Protein AF-A0A6V7VHR0-F1 (afdb_monomer_lite)

InterPro domains:
  IPR010761 Clc protein-like [PF07062] (10-61)

Secondary structure (DSSP, 8-state):
----HHHHHHHHHHHHHHHHHHHHHHHHHH-S-SEEEEEGGGTEEEEE-SS-EEEEE---THHHHT--

pLDDT: mean 85.09, std 14.61, range [45.22, 98.69]

Foldseek 3Di:
DDDDVVVVVVVVVVVVVVVVVVVVVVCQQPDLQPDWDQDPVQCWIWRHHPVDIDIGHDDPPVVVVVPD

Organism: Meloidogyne enterolobii (NCBI:txid390850)

Structure (mmCIF, N/CA/C/O backbone):
data_AF-A0A6V7VHR0-F1
#
_entry.id   AF-A0A6V7VHR0-F1
#
loop_
_atom_site.group_PDB
_atom_site.id
_atom_site.type_symbol
_atom_site.label_atom_id
_atom_site.label_alt_id
_atom_site.label_comp_id
_atom_site.label_asym_id
_atom_site.label_entity_id
_atom_site.label_seq_id
_atom_site.pdbx_PDB_ins_code
_atom_site.Cartn_x
_atom_site.Cartn_y
_atom_site.Cartn_z
_atom_site.occupancy
_atom_site.B_iso_or_equiv
_atom_site.auth_seq_id
_atom_site.auth_comp_id
_atom_site.auth_asym_id
_atom_site.auth_atom_id
_atom_site.pdbx_PDB_model_num
ATOM 1 N N . MET A 1 1 ? 28.477 0.266 -26.043 1.00 46.66 1 MET A N 1
ATOM 2 C CA . MET A 1 1 ? 28.743 0.360 -24.589 1.00 46.66 1 MET A CA 1
ATOM 3 C C . MET A 1 1 ? 28.201 -0.904 -23.931 1.00 46.66 1 MET A C 1
ATOM 5 O O . MET A 1 1 ? 26.998 -1.004 -23.757 1.00 46.66 1 MET A O 1
ATOM 9 N N . SER A 1 2 ? 29.047 -1.903 -23.661 1.00 55.28 2 SER A N 1
ATOM 10 C CA . SER A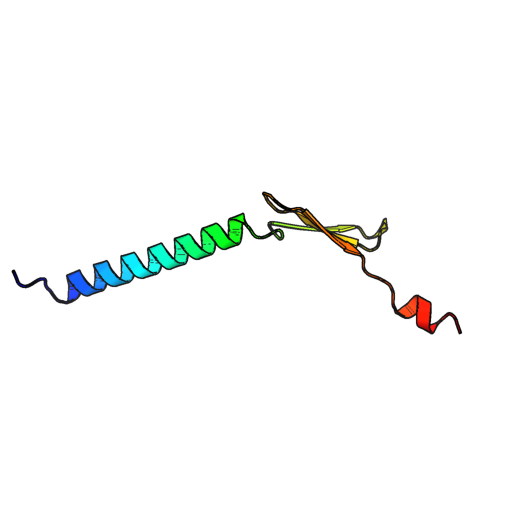 1 2 ? 28.624 -3.138 -22.981 1.00 55.28 2 SER A CA 1
ATOM 11 C C . SER A 1 2 ? 28.706 -2.910 -21.472 1.00 55.28 2 SER A C 1
ATOM 13 O O . SER A 1 2 ? 29.804 -2.875 -20.918 1.00 55.28 2 SER A O 1
ATOM 15 N N . SER A 1 3 ? 27.575 -2.691 -20.802 1.00 65.88 3 SER A N 1
ATOM 16 C CA . SER A 1 3 ? 27.528 -2.729 -19.338 1.00 65.88 3 SER A CA 1
ATOM 17 C C . SER A 1 3 ? 27.871 -4.148 -18.876 1.00 65.88 3 SER A C 1
ATOM 19 O O . SER A 1 3 ? 27.403 -5.125 -19.457 1.00 65.88 3 SER A O 1
ATOM 21 N N . SER A 1 4 ? 28.733 -4.296 -17.864 1.00 81.44 4 SER A N 1
ATOM 22 C CA . SER A 1 4 ? 29.000 -5.625 -17.312 1.00 81.44 4 SER A CA 1
ATOM 23 C C . SER A 1 4 ? 27.714 -6.164 -16.664 1.00 81.44 4 SER A C 1
ATOM 25 O O . SER A 1 4 ? 27.044 -5.416 -15.943 1.00 81.44 4 SER A O 1
ATOM 27 N N . PRO A 1 5 ? 27.349 -7.438 -16.894 1.00 85.06 5 PRO A N 1
ATOM 28 C CA . PRO A 1 5 ? 26.068 -8.000 -16.446 1.00 85.06 5 PRO A CA 1
ATOM 29 C C . PRO A 1 5 ? 25.881 -7.894 -14.924 1.00 85.06 5 PRO A C 1
ATOM 31 O O . PRO A 1 5 ? 24.776 -7.657 -14.443 1.00 85.06 5 PRO A O 1
ATOM 34 N N . LEU A 1 6 ? 26.983 -7.945 -14.167 1.00 91.56 6 LEU A N 1
ATOM 35 C CA . LEU A 1 6 ? 27.020 -7.692 -12.724 1.00 91.56 6 LEU A CA 1
ATOM 36 C C . LEU A 1 6 ? 26.532 -6.289 -12.338 1.00 91.56 6 LEU A C 1
ATOM 38 O O . LEU A 1 6 ? 25.724 -6.152 -11.425 1.00 91.56 6 LEU A O 1
ATOM 42 N N . ARG A 1 7 ? 26.987 -5.238 -13.034 1.00 92.62 7 ARG A N 1
ATOM 43 C CA . ARG A 1 7 ? 26.575 -3.856 -12.732 1.00 92.62 7 ARG A CA 1
ATOM 44 C C . ARG A 1 7 ? 25.087 -3.658 -12.991 1.00 92.62 7 ARG A C 1
ATOM 46 O O . ARG A 1 7 ? 24.407 -3.053 -12.171 1.00 92.62 7 ARG A O 1
ATOM 53 N N . ALA A 1 8 ? 24.584 -4.198 -14.101 1.00 92.25 8 ALA A N 1
ATOM 54 C CA . ALA A 1 8 ? 23.160 -4.145 -14.415 1.00 92.25 8 ALA A CA 1
ATOM 55 C C . ALA A 1 8 ? 22.327 -4.870 -13.345 1.00 92.25 8 ALA A C 1
ATOM 57 O O . ALA A 1 8 ? 21.350 -4.312 -12.854 1.00 92.25 8 ALA A O 1
ATOM 58 N N . SER A 1 9 ? 22.759 -6.061 -12.917 1.00 95.00 9 SER A N 1
ATOM 59 C CA . SER A 1 9 ? 22.077 -6.824 -11.867 1.00 95.00 9 SER A CA 1
ATOM 60 C C . SER A 1 9 ? 22.008 -6.074 -10.534 1.00 95.00 9 SER A C 1
ATOM 62 O O . SER A 1 9 ? 20.965 -6.103 -9.887 1.00 95.00 9 SER A O 1
ATOM 64 N N . ILE A 1 10 ? 23.092 -5.406 -10.126 1.00 96.69 10 ILE A N 1
ATOM 65 C CA . ILE A 1 10 ? 23.138 -4.630 -8.875 1.00 96.69 10 ILE A CA 1
ATOM 66 C C . ILE A 1 10 ? 22.201 -3.419 -8.947 1.00 96.69 10 ILE A C 1
ATOM 68 O O . ILE A 1 10 ? 21.494 -3.123 -7.989 1.00 96.69 10 ILE A O 1
ATOM 72 N N . ILE A 1 11 ? 22.175 -2.715 -10.080 1.00 96.81 11 ILE A N 1
ATOM 73 C CA . ILE A 1 11 ? 21.298 -1.549 -10.251 1.00 96.81 11 ILE A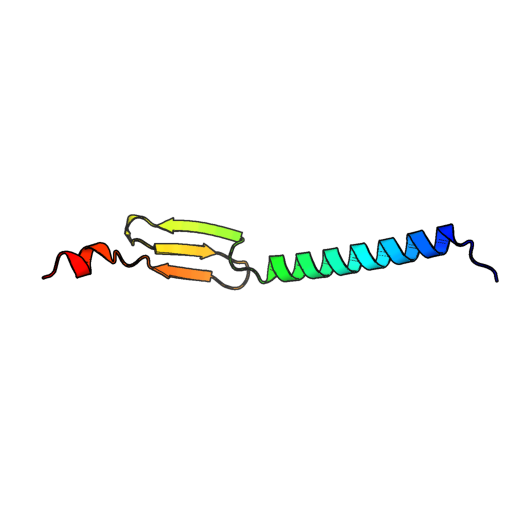 CA 1
ATOM 74 C C . ILE A 1 11 ? 19.830 -1.980 -10.217 1.00 96.81 11 ILE A C 1
ATOM 76 O O . ILE A 1 11 ? 19.022 -1.360 -9.531 1.00 96.81 11 ILE A O 1
ATOM 80 N N . VAL A 1 12 ? 19.485 -3.062 -10.918 1.00 97.31 12 VAL A N 1
ATOM 81 C CA . VAL A 1 12 ? 18.113 -3.584 -10.937 1.00 97.31 12 VAL A CA 1
ATOM 82 C C . VAL A 1 12 ? 17.677 -4.029 -9.542 1.00 97.31 12 VAL A C 1
ATOM 84 O O . VAL A 1 12 ? 16.582 -3.668 -9.115 1.00 97.31 12 VAL A O 1
ATOM 87 N N . SER A 1 13 ? 18.522 -4.756 -8.803 1.00 97.44 13 SER A N 1
ATOM 88 C CA . SER A 1 13 ? 18.173 -5.178 -7.442 1.00 97.44 13 SER A CA 1
ATOM 89 C C . SER A 1 13 ? 18.001 -3.986 -6.502 1.00 97.44 13 SER A C 1
ATOM 91 O O . SER A 1 13 ? 17.031 -3.956 -5.747 1.00 97.44 13 SER A O 1
ATOM 93 N N . ALA A 1 14 ? 18.868 -2.974 -6.593 1.00 98.06 14 ALA A N 1
ATOM 94 C CA . ALA A 1 14 ? 18.731 -1.744 -5.820 1.00 98.06 14 ALA A CA 1
ATOM 95 C C . ALA A 1 14 ? 17.388 -1.051 -6.097 1.00 98.06 14 ALA A C 1
ATOM 97 O O . ALA A 1 14 ? 16.664 -0.743 -5.156 1.00 98.06 14 ALA A O 1
ATOM 98 N N . ILE A 1 15 ? 17.010 -0.886 -7.370 1.00 98.38 15 ILE A N 1
ATOM 99 C CA . ILE A 1 15 ? 15.726 -0.278 -7.755 1.00 98.38 15 ILE A CA 1
ATOM 100 C C . ILE A 1 15 ? 14.547 -1.064 -7.171 1.00 98.38 15 ILE A C 1
ATOM 102 O O . ILE A 1 15 ? 13.635 -0.466 -6.601 1.00 98.38 15 ILE A O 1
ATOM 106 N N . VAL A 1 16 ? 14.571 -2.395 -7.280 1.00 98.56 16 VAL A N 1
ATOM 107 C CA . VAL A 1 16 ? 13.503 -3.258 -6.755 1.00 98.56 16 VAL A CA 1
ATOM 108 C C . VAL A 1 16 ? 13.389 -3.124 -5.238 1.00 98.56 16 VAL A C 1
ATOM 110 O O . VAL A 1 16 ? 12.293 -2.891 -4.729 1.00 98.56 16 VAL A O 1
ATOM 113 N N . PHE A 1 17 ? 14.503 -3.209 -4.508 1.00 98.44 17 PHE A N 1
ATOM 114 C CA . PHE A 1 17 ? 14.486 -3.059 -3.053 1.00 98.44 17 PHE A CA 1
ATOM 115 C C . PHE A 1 17 ? 14.042 -1.662 -2.617 1.00 98.44 17 PHE A C 1
ATOM 117 O O . PHE A 1 17 ? 13.272 -1.546 -1.665 1.00 98.44 17 PHE A O 1
ATOM 124 N N . THR A 1 18 ? 14.457 -0.608 -3.323 1.00 98.50 18 THR A N 1
ATOM 125 C CA . THR A 1 18 ? 13.992 0.757 -3.050 1.00 98.50 18 THR A CA 1
ATOM 126 C C . THR A 1 18 ? 12.491 0.897 -3.290 1.00 98.50 18 THR A C 1
ATOM 128 O O . THR A 1 18 ? 11.802 1.466 -2.447 1.00 98.50 18 THR A O 1
ATOM 131 N N . ALA A 1 19 ? 11.960 0.351 -4.386 1.00 98.50 19 ALA A N 1
ATOM 132 C CA . ALA A 1 19 ? 10.527 0.395 -4.673 1.00 98.50 19 ALA A CA 1
ATOM 133 C C . ALA A 1 19 ? 9.707 -0.357 -3.610 1.00 98.50 19 ALA A C 1
ATOM 135 O O . ALA A 1 19 ? 8.696 0.155 -3.129 1.00 98.50 19 ALA A O 1
ATOM 136 N N . ILE A 1 20 ? 10.178 -1.535 -3.186 1.00 98.69 20 ILE A N 1
ATOM 137 C CA . ILE A 1 20 ? 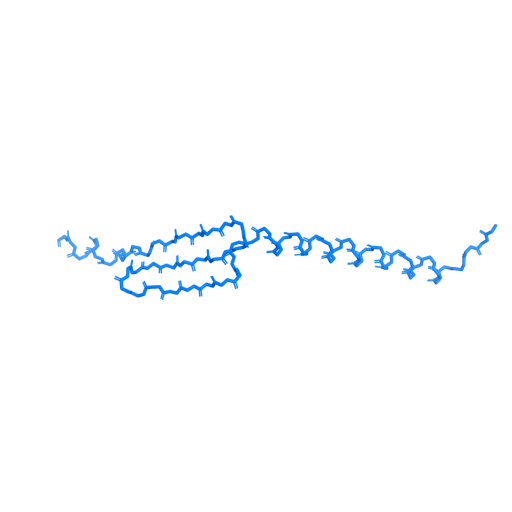9.561 -2.315 -2.104 1.00 98.69 20 ILE A CA 1
ATOM 138 C C . ILE A 1 20 ? 9.594 -1.531 -0.790 1.00 98.69 20 ILE A C 1
ATOM 140 O O . ILE A 1 20 ? 8.559 -1.387 -0.140 1.00 98.69 20 ILE A O 1
ATOM 144 N N . GLY A 1 21 ? 10.752 -0.980 -0.417 1.00 98.56 21 GLY A N 1
ATOM 145 C CA . GLY A 1 21 ? 10.899 -0.181 0.800 1.00 98.56 21 GLY A CA 1
ATOM 146 C C . GLY A 1 21 ? 9.998 1.052 0.800 1.00 98.56 21 GLY A C 1
ATOM 147 O O . GLY A 1 21 ? 9.366 1.355 1.812 1.00 98.56 21 GLY A O 1
ATOM 148 N N . MET A 1 22 ? 9.866 1.722 -0.346 1.00 98.50 22 MET A N 1
ATOM 149 C CA . MET A 1 22 ? 8.950 2.848 -0.515 1.00 98.50 22 MET A CA 1
ATOM 150 C C . MET A 1 22 ? 7.492 2.413 -0.312 1.00 98.50 22 MET A C 1
ATOM 152 O O . MET A 1 22 ? 6.768 3.056 0.444 1.00 98.50 22 MET A O 1
ATOM 156 N N . GLY A 1 23 ? 7.079 1.290 -0.907 1.00 98.25 23 GLY A N 1
ATOM 157 C CA . GLY A 1 23 ? 5.735 0.735 -0.725 1.00 98.25 23 GLY A CA 1
ATOM 158 C C . GLY A 1 23 ? 5.432 0.359 0.727 1.00 98.25 23 GLY A C 1
ATOM 159 O O . GLY A 1 23 ? 4.396 0.752 1.258 1.00 98.25 23 GLY A O 1
ATOM 160 N N . LEU A 1 24 ? 6.360 -0.331 1.397 1.00 97.69 24 LEU A N 1
ATOM 161 C CA . LEU A 1 24 ? 6.253 -0.670 2.822 1.00 97.69 24 LEU A CA 1
ATOM 162 C C . LEU A 1 24 ? 6.179 0.576 3.708 1.00 97.69 24 LEU A C 1
ATOM 164 O O . LEU A 1 24 ? 5.401 0.601 4.656 1.00 97.69 24 LEU A O 1
ATOM 168 N N . SER A 1 25 ? 6.940 1.621 3.380 1.00 97.12 25 SER A N 1
ATOM 169 C CA . SER A 1 25 ? 6.922 2.884 4.126 1.00 97.12 25 SER A CA 1
ATOM 170 C C . SER A 1 25 ? 5.569 3.583 4.003 1.00 97.12 25 SER A C 1
ATOM 172 O O . SER A 1 25 ? 5.007 4.014 5.007 1.00 97.12 25 SER A O 1
ATOM 174 N N . ILE A 1 26 ? 5.009 3.648 2.791 1.00 96.56 26 ILE A N 1
ATOM 175 C CA . ILE A 1 26 ? 3.674 4.215 2.556 1.00 96.56 26 ILE A CA 1
ATOM 176 C C . ILE A 1 26 ? 2.605 3.385 3.277 1.00 96.56 26 ILE A C 1
ATOM 178 O O . ILE A 1 26 ? 1.755 3.951 3.960 1.00 96.56 26 ILE A O 1
ATOM 182 N N . ALA A 1 27 ? 2.663 2.054 3.178 1.00 95.44 27 ALA A N 1
ATOM 183 C CA . ALA A 1 27 ? 1.730 1.168 3.873 1.00 95.44 27 ALA A CA 1
ATOM 184 C C . ALA A 1 27 ? 1.812 1.336 5.399 1.00 95.44 27 ALA A C 1
ATOM 186 O O . ALA A 1 27 ? 0.781 1.386 6.062 1.00 95.44 27 ALA A O 1
ATOM 187 N N . GLY A 1 28 ? 3.020 1.489 5.947 1.00 94.00 28 GLY A N 1
ATOM 188 C CA . GLY A 1 28 ? 3.233 1.808 7.356 1.00 94.00 28 GLY A CA 1
ATOM 189 C C . GLY A 1 28 ? 2.606 3.147 7.741 1.00 94.00 28 GLY A C 1
ATOM 190 O O . GLY A 1 28 ? 1.834 3.195 8.689 1.00 94.00 28 GLY A O 1
ATOM 191 N N . LEU A 1 29 ? 2.856 4.212 6.970 1.00 94.19 29 LEU A N 1
ATOM 192 C CA . LEU A 1 29 ? 2.278 5.547 7.195 1.00 94.19 29 LEU A CA 1
ATOM 193 C C . LEU A 1 29 ? 0.750 5.562 7.189 1.00 94.19 29 LEU A C 1
ATOM 195 O O . LEU A 1 29 ? 0.153 6.281 7.987 1.00 94.19 29 LEU A O 1
ATOM 199 N N . LEU A 1 30 ? 0.128 4.789 6.302 1.00 92.62 30 LEU A N 1
ATOM 200 C CA . LEU A 1 30 ? -1.328 4.724 6.180 1.00 92.62 30 LEU A CA 1
ATOM 201 C C . LEU A 1 30 ? -1.974 3.715 7.140 1.00 92.62 30 LEU A C 1
ATOM 203 O O . LEU A 1 30 ? -3.191 3.746 7.315 1.00 92.62 30 LEU A O 1
ATOM 207 N N . SER A 1 31 ? -1.192 2.822 7.749 1.00 91.69 31 SER A N 1
ATOM 208 C CA . SER A 1 31 ? -1.710 1.835 8.693 1.00 91.69 31 SER A CA 1
ATOM 209 C C . SER A 1 31 ? -2.160 2.510 9.997 1.00 91.69 31 SER A C 1
ATOM 211 O O . SER A 1 31 ? -1.398 3.299 10.557 1.00 91.69 31 SER A O 1
ATOM 213 N N . PRO A 1 32 ? -3.353 2.186 10.529 1.00 85.69 32 PRO A N 1
ATOM 214 C CA . PRO A 1 32 ? -3.805 2.666 11.832 1.00 85.69 32 PRO A CA 1
ATOM 215 C C . PRO A 1 32 ? -3.185 1.899 13.013 1.00 85.69 32 PRO A C 1
ATOM 217 O O . PRO A 1 32 ? -3.480 2.201 14.159 1.00 85.69 32 PRO A O 1
ATOM 220 N N . SER A 1 33 ? -2.333 0.897 12.774 1.00 87.38 33 SER A 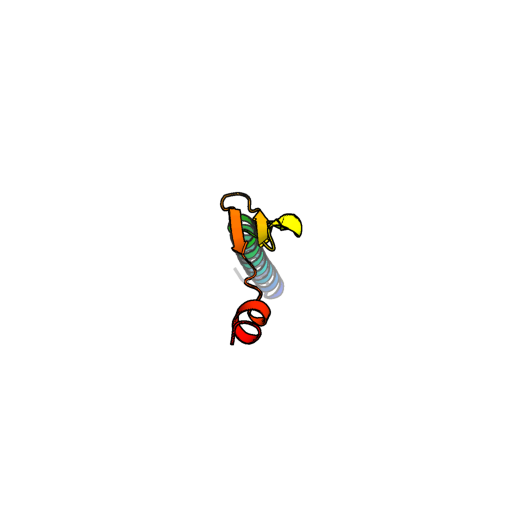N 1
ATOM 221 C CA . SER A 1 33 ? -1.842 -0.014 13.821 1.00 87.38 33 SER A CA 1
ATOM 222 C C . SER A 1 33 ? -0.474 0.391 14.398 1.00 87.38 33 SER A C 1
ATOM 224 O O . SER A 1 33 ? 0.344 -0.477 14.704 1.00 87.38 33 SER A O 1
ATOM 226 N N . TRP A 1 34 ? -0.183 1.692 14.525 1.00 90.25 34 TRP A N 1
ATOM 227 C CA . TRP A 1 34 ? 1.100 2.154 15.090 1.00 90.25 34 TRP A CA 1
ATOM 228 C C . TRP A 1 34 ? 1.171 1.866 16.584 1.00 90.25 34 TRP A C 1
ATOM 230 O O . TRP A 1 34 ? 2.209 1.451 17.098 1.00 90.25 34 TRP A O 1
ATOM 240 N N . GLN A 1 35 ? 0.046 2.052 17.270 1.00 91.19 35 GLN A N 1
ATOM 241 C CA . GLN A 1 35 ? -0.109 1.687 18.665 1.00 91.19 35 GLN A CA 1
ATOM 242 C C . GLN A 1 35 ? -1.476 1.046 18.868 1.00 91.19 35 GLN A C 1
ATOM 244 O O . GLN A 1 35 ? -2.507 1.676 18.663 1.00 91.19 35 GLN A O 1
ATOM 249 N N . VAL A 1 36 ? -1.480 -0.204 19.318 1.00 89.56 36 VAL A N 1
ATOM 250 C CA . VAL A 1 36 ? -2.710 -0.927 19.643 1.00 89.56 36 VAL A CA 1
ATOM 251 C C . VAL A 1 36 ? -2.870 -0.955 21.158 1.00 89.56 36 VAL A C 1
ATOM 253 O O . VAL A 1 36 ? -2.037 -1.517 21.870 1.00 89.56 36 VAL A O 1
ATOM 256 N N . VAL A 1 37 ? -3.934 -0.329 21.656 1.00 89.19 37 VAL A N 1
ATOM 257 C CA . VAL A 1 37 ? -4.265 -0.231 23.082 1.00 89.19 37 VAL A CA 1
ATOM 258 C C . VAL A 1 37 ? -5.570 -0.966 23.347 1.00 89.19 37 VAL A C 1
ATOM 260 O O . VAL A 1 37 ? -6.568 -0.754 22.664 1.00 89.19 37 VAL A O 1
ATOM 263 N N . ASN A 1 38 ? -5.583 -1.818 24.370 1.00 88.38 38 ASN A N 1
ATOM 264 C CA . ASN A 1 38 ? -6.805 -2.465 24.832 1.00 88.38 38 ASN A CA 1
ATOM 265 C C . ASN A 1 38 ? -7.370 -1.713 26.042 1.00 88.38 38 ASN A C 1
ATOM 267 O O . ASN A 1 38 ? -6.761 -1.716 27.114 1.00 88.38 38 ASN A O 1
ATOM 271 N N . LEU A 1 39 ? -8.535 -1.088 25.879 1.00 85.25 39 LEU A N 1
ATOM 272 C CA . LEU A 1 39 ? -9.263 -0.459 26.974 1.00 85.25 39 LEU A CA 1
ATOM 273 C C . LEU A 1 39 ? -10.238 -1.472 27.574 1.00 85.25 39 LEU A C 1
ATOM 275 O O . LEU A 1 39 ? -11.358 -1.640 27.088 1.00 85.25 39 LEU A O 1
ATOM 279 N N . GLN A 1 40 ? -9.810 -2.126 28.657 1.00 84.06 40 GLN A N 1
ATOM 280 C CA . GLN A 1 40 ? -10.615 -3.146 29.337 1.00 84.06 40 GLN A CA 1
ATOM 281 C C . GLN A 1 40 ? -11.916 -2.584 29.920 1.00 84.06 40 GLN A C 1
ATOM 283 O O . GLN A 1 40 ? -12.938 -3.258 29.874 1.00 84.06 40 GLN A O 1
ATOM 288 N N . GLU A 1 41 ? -11.904 -1.338 30.399 1.00 82.81 41 GLU A N 1
ATOM 289 C CA . GLU A 1 41 ? -13.086 -0.679 30.972 1.00 82.81 41 GLU A CA 1
ATOM 290 C C . GLU A 1 41 ? -14.219 -0.481 29.950 1.00 82.81 41 GLU A C 1
ATOM 292 O O . GLU A 1 41 ? -15.393 -0.524 30.304 1.00 82.81 41 GLU A O 1
ATOM 297 N N . TYR A 1 42 ? -13.874 -0.351 28.665 1.00 78.62 42 TYR A N 1
ATOM 298 C CA . TYR A 1 42 ? -14.827 -0.152 27.567 1.00 78.62 42 TYR A CA 1
ATOM 299 C C . TYR A 1 42 ? -14.977 -1.381 26.660 1.00 78.62 42 TYR A C 1
ATOM 301 O O . TYR A 1 42 ? -15.653 -1.303 25.629 1.00 78.62 42 TYR A O 1
ATOM 309 N N . ASN A 1 43 ? -14.338 -2.501 27.028 1.00 83.38 43 ASN A N 1
ATOM 310 C CA . ASN A 1 43 ? -14.205 -3.715 26.218 1.00 83.38 43 ASN A CA 1
ATOM 311 C C . ASN A 1 43 ? -13.927 -3.385 24.738 1.00 83.38 43 ASN A C 1
ATOM 313 O O . ASN A 1 43 ? -14.648 -3.802 23.828 1.00 83.38 43 ASN A O 1
ATOM 317 N N . SER A 1 44 ? -12.934 -2.533 24.484 1.00 85.81 44 SER A N 1
ATOM 318 C CA . SER A 1 44 ? -12.651 -2.026 23.140 1.00 85.81 44 SER A CA 1
ATOM 319 C C . SER A 1 44 ? -11.161 -1.945 22.870 1.00 85.81 44 SER A C 1
ATOM 321 O O . SER A 1 44 ? -10.390 -1.502 23.720 1.00 85.81 44 SER A O 1
ATOM 323 N N . VAL A 1 45 ? -10.774 -2.303 21.653 1.00 88.19 45 VAL A N 1
ATOM 324 C CA . VAL A 1 45 ? -9.415 -2.135 21.145 1.00 88.19 45 VAL A CA 1
ATOM 325 C C . VAL A 1 45 ? -9.359 -0.846 20.341 1.00 88.19 45 VAL A C 1
ATOM 327 O O . VAL A 1 45 ? -10.194 -0.627 19.464 1.00 88.19 45 VAL A O 1
ATOM 330 N N . HIS A 1 46 ? -8.383 -0.002 20.645 1.00 91.06 46 HIS A N 1
ATOM 331 C CA . HIS A 1 46 ? -8.097 1.224 19.921 1.00 91.06 46 HIS A CA 1
ATOM 332 C C . HIS A 1 46 ? -6.768 1.059 19.186 1.00 91.06 46 HIS A C 1
ATOM 334 O O . HIS A 1 46 ? -5.746 0.773 19.807 1.00 91.06 46 HIS A O 1
ATOM 340 N N . GLU A 1 47 ? -6.783 1.218 17.871 1.00 90.94 47 GLU A N 1
ATOM 341 C CA . GLU A 1 47 ? -5.588 1.255 17.037 1.00 90.94 47 GLU A CA 1
ATOM 342 C C . GLU A 1 47 ? -5.338 2.703 16.632 1.00 90.94 47 GLU A C 1
ATOM 344 O O . GLU A 1 47 ? -6.138 3.295 15.909 1.00 90.94 47 GLU A O 1
ATOM 349 N N . HIS A 1 48 ? -4.264 3.278 17.160 1.00 91.75 48 HIS A N 1
ATOM 350 C CA . HIS A 1 48 ? -3.833 4.627 16.838 1.00 91.75 48 HIS A CA 1
ATOM 351 C C . HIS A 1 48 ? -2.859 4.608 15.673 1.00 91.75 48 HIS A C 1
ATOM 353 O O . HIS A 1 48 ? -1.817 3.945 15.737 1.00 91.75 48 HIS A O 1
ATOM 359 N N . GLY A 1 49 ? -3.186 5.365 14.632 1.00 91.00 49 GLY A N 1
ATOM 360 C CA . GLY A 1 49 ? -2.330 5.620 13.484 1.00 91.00 49 GLY A CA 1
ATOM 361 C C . GLY A 1 49 ? -1.873 7.066 13.419 1.00 91.00 49 GLY A C 1
ATOM 362 O O . GLY A 1 49 ? -2.263 7.911 14.216 1.00 91.00 49 GLY A O 1
ATOM 363 N N . LEU A 1 50 ? -1.060 7.372 12.409 1.00 89.56 50 LEU A N 1
ATOM 364 C CA . LEU A 1 50 ? -0.627 8.748 12.168 1.00 89.56 50 LEU A CA 1
ATOM 365 C C . LEU A 1 50 ? -1.776 9.645 11.670 1.00 89.56 50 LEU A C 1
ATOM 367 O O . LEU A 1 50 ? -1.851 10.816 12.029 1.00 89.56 50 LEU A O 1
ATOM 371 N N . TRP A 1 51 ? -2.647 9.095 10.821 1.00 90.12 51 TRP A N 1
ATOM 372 C CA . TRP A 1 51 ? -3.743 9.828 10.168 1.00 90.12 51 TRP A CA 1
ATOM 373 C C . TRP A 1 51 ? -5.129 9.357 10.598 1.00 90.12 51 TRP A C 1
ATOM 375 O O . TRP A 1 51 ? -6.100 10.099 10.466 1.00 90.12 51 TRP A O 1
ATOM 385 N N . LEU A 1 52 ? -5.232 8.101 11.029 1.00 87.31 52 LEU A N 1
ATOM 386 C CA . LEU A 1 52 ? -6.487 7.422 11.305 1.00 87.31 52 LEU A CA 1
ATOM 387 C C . LEU A 1 52 ? -6.377 6.699 12.637 1.00 87.31 52 LEU A C 1
ATOM 389 O O . LEU A 1 52 ? -5.443 5.932 12.848 1.00 87.31 52 LEU A O 1
ATOM 393 N N . ASP A 1 53 ? -7.389 6.899 13.467 1.00 91.00 53 ASP A N 1
ATOM 394 C CA . ASP A 1 53 ? -7.620 6.153 14.691 1.00 91.00 53 ASP A CA 1
ATOM 395 C C . ASP A 1 53 ? -8.794 5.194 14.457 1.00 91.00 53 ASP A C 1
ATOM 397 O O . ASP A 1 53 ? -9.866 5.596 13.992 1.00 91.00 53 ASP A O 1
ATOM 401 N N . CYS A 1 54 ? -8.601 3.909 14.734 1.00 89.19 54 CYS A N 1
ATOM 402 C CA . CYS A 1 54 ? -9.604 2.866 14.541 1.00 89.19 54 CYS A CA 1
ATOM 403 C C . CYS A 1 54 ? -10.033 2.284 15.887 1.00 89.19 54 CYS A C 1
ATOM 405 O O . CYS A 1 54 ? -9.214 1.774 16.645 1.00 89.19 54 CYS A O 1
ATOM 407 N N . ILE A 1 55 ? -11.338 2.292 16.167 1.00 90.25 55 ILE A N 1
ATOM 408 C CA . ILE A 1 55 ? -11.899 1.751 17.412 1.00 90.25 55 ILE A CA 1
ATOM 409 C C . ILE A 1 55 ? -12.728 0.513 17.103 1.00 90.25 55 ILE A C 1
ATOM 411 O O . ILE A 1 55 ? -13.699 0.567 16.344 1.00 90.25 55 ILE A O 1
ATOM 415 N N . ARG A 1 56 ? -12.379 -0.610 17.727 1.00 86.88 56 ARG A N 1
ATOM 416 C CA . ARG A 1 56 ? -13.103 -1.874 17.621 1.00 86.88 56 ARG A CA 1
ATOM 417 C C . ARG A 1 56 ? -13.661 -2.274 18.981 1.00 86.88 56 ARG A C 1
ATOM 419 O O . ARG A 1 56 ? -12.929 -2.719 19.859 1.00 86.88 56 ARG A O 1
ATOM 426 N N . HIS A 1 57 ? -14.977 -2.181 19.135 1.00 87.69 57 HIS A N 1
ATOM 427 C CA . HIS A 1 57 ? -15.663 -2.697 20.318 1.00 87.69 57 HIS A CA 1
ATOM 428 C C . HIS A 1 57 ? -15.768 -4.223 20.264 1.00 87.69 57 HIS A C 1
ATOM 430 O O . HIS A 1 57 ? -16.270 -4.794 19.289 1.00 87.69 57 HIS A O 1
ATOM 436 N N . ILE A 1 58 ? -15.322 -4.880 21.328 1.00 79.19 58 ILE A N 1
ATOM 437 C CA . ILE A 1 58 ? -15.527 -6.304 21.556 1.00 79.19 58 ILE A CA 1
ATOM 438 C C . ILE A 1 58 ? -16.934 -6.438 22.140 1.00 79.19 58 ILE A C 1
ATOM 440 O O . ILE A 1 58 ? -17.242 -5.937 23.217 1.00 79.19 58 ILE A O 1
ATOM 444 N N . ARG A 1 59 ? -17.837 -7.072 21.389 1.00 75.62 59 ARG A N 1
ATOM 445 C CA . ARG A 1 59 ? -19.126 -7.497 21.936 1.00 75.62 59 ARG A CA 1
ATOM 446 C C . ARG A 1 59 ? -18.930 -8.872 22.555 1.00 75.62 59 ARG A C 1
ATOM 448 O O . ARG A 1 59 ? -18.616 -9.813 21.830 1.00 75.62 59 ARG A O 1
ATOM 455 N N . ASP A 1 60 ? -19.169 -8.996 23.856 1.00 68.38 60 ASP A N 1
ATOM 456 C CA . ASP A 1 60 ? -19.277 -10.297 24.514 1.00 68.38 60 ASP A CA 1
ATOM 457 C C . ASP A 1 60 ? -20.516 -11.022 23.973 1.00 68.38 60 ASP A C 1
ATOM 459 O O . ASP A 1 60 ? -21.633 -10.873 24.471 1.00 68.38 60 ASP A O 1
ATOM 463 N N . VAL A 1 61 ? -20.338 -11.816 22.913 1.00 59.88 61 VAL A N 1
ATOM 464 C CA . VAL A 1 61 ? -21.390 -12.685 22.348 1.00 59.88 61 VAL A CA 1
ATOM 465 C C . VAL A 1 61 ? -21.927 -13.655 23.413 1.00 59.88 61 VAL A C 1
ATOM 467 O O . VAL A 1 61 ? -23.087 -14.069 23.369 1.00 59.88 61 VAL A O 1
ATOM 470 N N . THR A 1 62 ? -21.124 -13.939 24.437 1.00 58.00 62 THR A N 1
ATOM 471 C CA . THR A 1 62 ? -21.477 -14.713 25.630 1.00 58.00 62 THR A CA 1
ATOM 472 C C . THR A 1 62 ? -22.652 -14.119 26.417 1.00 58.00 62 THR A C 1
ATOM 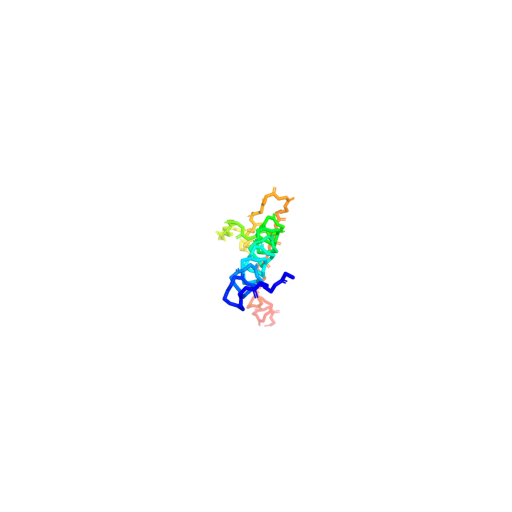474 O O . THR A 1 62 ? -23.428 -14.875 26.996 1.00 58.00 62 THR A O 1
ATOM 477 N N . GLY A 1 63 ? -22.858 -12.796 26.394 1.00 54.06 63 GLY A N 1
ATOM 478 C CA . GLY A 1 63 ? -23.988 -12.148 27.072 1.00 54.06 63 GLY A CA 1
ATOM 479 C C . GLY A 1 63 ? -25.335 -12.323 26.358 1.00 54.06 63 GLY A C 1
ATOM 480 O O . GLY A 1 63 ? -26.381 -12.252 26.997 1.00 54.06 63 GLY A O 1
ATOM 481 N N . VAL A 1 64 ? -25.334 -12.588 25.045 1.00 55.69 64 VAL A N 1
ATOM 482 C CA . VAL A 1 64 ? -26.567 -12.821 24.267 1.00 55.69 64 VAL A CA 1
ATOM 483 C C . VAL A 1 64 ? -27.026 -14.276 24.389 1.00 55.69 64 VAL A C 1
ATOM 485 O O . VAL A 1 64 ? -28.227 -14.533 24.422 1.00 55.69 64 VAL A O 1
ATOM 488 N N . LEU A 1 65 ? -26.091 -15.223 24.527 1.00 56.09 65 LEU A N 1
ATOM 489 C CA . LEU A 1 65 ? -26.418 -16.639 24.733 1.00 56.09 65 LEU A CA 1
ATOM 490 C C . LEU A 1 65 ? -26.856 -16.967 26.170 1.00 56.09 65 LEU A C 1
ATOM 492 O O . LEU A 1 65 ? -27.570 -17.945 26.360 1.00 56.09 65 LEU A O 1
ATOM 496 N N . LEU A 1 66 ? -26.496 -16.142 27.160 1.00 57.03 66 LEU A N 1
ATOM 497 C CA . LEU A 1 66 ? -26.997 -16.247 28.541 1.00 57.03 66 LEU A CA 1
ATOM 498 C C . LEU A 1 66 ? -28.273 -15.421 28.799 1.00 57.03 66 LEU A C 1
ATOM 500 O O . LEU A 1 66 ? -28.757 -15.376 29.926 1.00 57.03 66 LEU A O 1
ATOM 504 N N . ARG A 1 67 ? -28.832 -14.769 27.770 1.00 52.41 67 ARG A N 1
ATOM 505 C CA . ARG A 1 67 ? -30.081 -13.991 27.844 1.00 52.41 67 ARG A CA 1
ATOM 506 C C . ARG A 1 67 ? -31.260 -14.745 27.219 1.00 52.41 67 ARG A C 1
ATOM 508 O O . ARG A 1 67 ? -32.038 -14.152 26.467 1.00 52.41 67 ARG A O 1
ATOM 515 N N . ARG A 1 68 ? -31.369 -16.048 27.481 1.00 4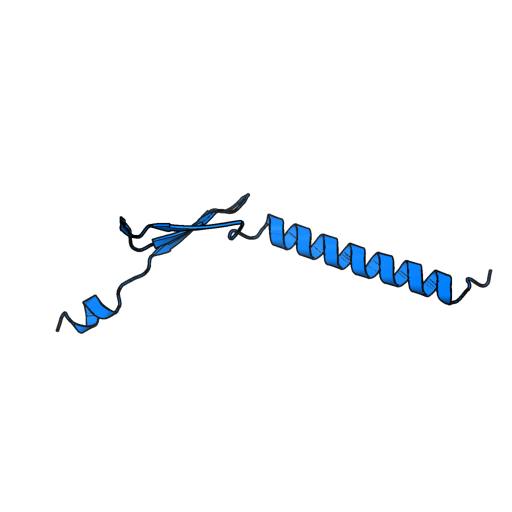5.22 68 ARG A N 1
ATOM 516 C CA . ARG A 1 68 ? -32.514 -16.864 27.070 1.00 45.22 68 ARG A CA 1
ATOM 517 C C . ARG A 1 68 ? -33.022 -17.713 28.220 1.00 45.22 68 ARG A C 1
ATOM 519 O O . ARG A 1 68 ? -32.169 -18.301 28.913 1.00 45.22 68 ARG A O 1
#

Sequence (68 aa):
MSSSPLRASIIVSAIVFTAIGMGLSIAGLLSPSWQVVNLQEYNSVHEHGLWLDCIRHIRDVTGVLLRR

Radius of gyration: 23.19 Å; chains: 1; bounding box: 62×27×56 Å